Protein AF-A0A6B1GLT2-F1 (afdb_monomer)

Structure (mmCIF, N/CA/C/O backbone):
data_AF-A0A6B1GLT2-F1
#
_entry.id   AF-A0A6B1GLT2-F1
#
loop_
_atom_site.group_PDB
_atom_site.id
_atom_site.type_symbol
_atom_site.label_atom_id
_atom_site.label_alt_id
_atom_site.label_comp_id
_atom_site.label_asym_id
_atom_site.label_entity_id
_atom_site.label_seq_id
_atom_site.pdbx_PDB_ins_code
_atom_site.Cartn_x
_atom_site.Cartn_y
_atom_site.Cartn_z
_atom_site.occupancy
_atom_site.B_iso_or_equiv
_atom_site.auth_seq_id
_atom_site.auth_comp_id
_atom_site.auth_asym_id
_atom_site.auth_atom_id
_atom_site.pdbx_PDB_model_num
ATOM 1 N N . LEU A 1 1 ? -16.394 -5.974 -8.167 1.00 50.16 1 LEU A N 1
ATOM 2 C CA . LEU A 1 1 ? -15.189 -5.139 -7.979 1.00 50.16 1 LEU A CA 1
ATOM 3 C C . LEU A 1 1 ? -15.508 -4.188 -6.832 1.00 50.16 1 LEU A C 1
ATOM 5 O O . LEU A 1 1 ? -16.441 -3.409 -6.977 1.00 50.16 1 LEU A O 1
ATOM 9 N N . TYR A 1 2 ? -14.875 -4.348 -5.670 1.00 45.56 2 TYR A N 1
ATOM 10 C CA . TYR A 1 2 ? -15.115 -3.484 -4.508 1.00 45.56 2 TYR A CA 1
ATOM 11 C C . TYR A 1 2 ? -13.993 -2.444 -4.445 1.00 45.56 2 TYR A C 1
ATOM 13 O O . TYR A 1 2 ? -12.825 -2.821 -4.453 1.00 45.56 2 TYR A O 1
ATOM 21 N N . HIS A 1 3 ? -14.350 -1.160 -4.408 1.00 54.28 3 HIS A N 1
ATOM 22 C CA . HIS A 1 3 ? -13.410 -0.044 -4.277 1.00 54.28 3 HIS A CA 1
ATOM 23 C C . HIS A 1 3 ? -13.636 0.668 -2.943 1.00 54.28 3 HIS A C 1
ATOM 25 O O . HIS A 1 3 ? -14.782 0.883 -2.545 1.00 54.28 3 HIS A O 1
ATOM 31 N N . TYR A 1 4 ? -12.552 1.071 -2.280 1.00 51.62 4 TYR A N 1
ATOM 32 C CA . TYR A 1 4 ? -12.597 1.974 -1.132 1.00 51.62 4 TYR A CA 1
ATOM 33 C C . TYR A 1 4 ? -12.319 3.396 -1.624 1.00 51.62 4 TYR A C 1
ATOM 35 O O . TYR A 1 4 ? -11.234 3.680 -2.128 1.00 51.62 4 TYR A O 1
ATOM 43 N N . ARG A 1 5 ? -13.313 4.284 -1.517 1.00 54.72 5 ARG A N 1
ATOM 44 C CA . ARG A 1 5 ? -13.222 5.676 -1.976 1.00 54.72 5 ARG A CA 1
ATOM 45 C C . ARG A 1 5 ? -13.504 6.603 -0.797 1.00 54.72 5 ARG A C 1
ATOM 47 O O . ARG A 1 5 ? -14.598 6.568 -0.238 1.00 54.72 5 ARG A O 1
ATOM 54 N N . THR A 1 6 ? -12.528 7.421 -0.407 1.00 55.81 6 THR A N 1
ATOM 55 C CA . THR A 1 6 ? -12.724 8.482 0.592 1.00 55.81 6 THR A CA 1
ATOM 56 C C . THR A 1 6 ? -13.098 9.794 -0.100 1.00 55.81 6 THR A C 1
ATOM 58 O O . THR A 1 6 ? -12.803 10.010 -1.277 1.00 55.81 6 THR A O 1
ATOM 61 N N . SER A 1 7 ? -13.730 10.713 0.632 1.00 50.22 7 SER A N 1
ATOM 62 C CA . SER A 1 7 ? -14.091 12.054 0.143 1.00 50.22 7 SER A CA 1
ATOM 63 C C . SER A 1 7 ? -12.882 12.939 -0.215 1.00 50.22 7 SER A C 1
ATOM 65 O O . SER A 1 7 ? -13.063 14.015 -0.779 1.00 50.22 7 SER A O 1
ATOM 67 N N . SER A 1 8 ? -11.655 12.490 0.073 1.00 53.47 8 SER A N 1
ATOM 68 C CA . SER A 1 8 ? -10.396 13.220 -0.120 1.00 53.47 8 SER A CA 1
ATOM 69 C C . SER A 1 8 ? -9.626 12.864 -1.405 1.00 53.47 8 SER A C 1
ATOM 71 O O . SER A 1 8 ? -8.454 13.212 -1.514 1.00 53.47 8 SER A O 1
ATOM 73 N N . GLN A 1 9 ? -10.252 12.187 -2.382 1.00 58.62 9 GLN A N 1
ATOM 74 C CA . GLN A 1 9 ? -9.635 11.740 -3.654 1.00 58.62 9 GLN A CA 1
ATOM 75 C C . GLN A 1 9 ? -8.413 10.808 -3.513 1.00 58.62 9 GLN A C 1
ATOM 77 O O . GLN A 1 9 ? -7.700 10.569 -4.487 1.00 58.62 9 GLN A O 1
ATOM 82 N N . GLN A 1 10 ? -8.148 10.263 -2.325 1.00 63.59 10 GLN A N 1
ATOM 83 C CA . GLN A 1 10 ? -7.120 9.238 -2.156 1.00 63.59 10 GLN A CA 1
ATOM 84 C C . GLN A 1 10 ? -7.760 7.869 -2.342 1.00 63.59 10 GLN A C 1
ATOM 86 O O . GLN A 1 10 ? -8.578 7.429 -1.535 1.00 63.59 10 GLN A O 1
ATOM 91 N N . GLU A 1 11 ? -7.398 7.222 -3.442 1.00 83.12 11 GLU A N 1
ATOM 92 C CA . GLU A 1 11 ? -7.952 5.941 -3.863 1.00 83.12 11 GLU A CA 1
ATOM 93 C C . GLU A 1 11 ? -6.876 4.869 -3.722 1.00 83.12 11 GLU A C 1
ATOM 95 O O . GLU A 1 11 ? -5.748 5.068 -4.161 1.00 83.12 11 GLU A O 1
ATOM 100 N N . VAL A 1 12 ? -7.227 3.756 -3.082 1.00 91.19 12 VAL A N 1
ATOM 101 C CA . VAL A 1 12 ? -6.447 2.516 -3.120 1.00 91.19 12 VAL A CA 1
ATOM 102 C C . VAL A 1 12 ? -7.216 1.560 -4.025 1.00 91.19 12 VAL A C 1
ATOM 104 O O . VAL A 1 12 ? -8.412 1.359 -3.801 1.00 91.19 12 VAL A O 1
ATOM 107 N N . ASP A 1 13 ? -6.552 0.989 -5.036 1.00 92.56 13 ASP A N 1
ATOM 108 C CA . ASP A 1 13 ? -7.208 0.194 -6.088 1.00 92.56 13 ASP A CA 1
ATOM 109 C C . ASP A 1 13 ? -8.075 -0.934 -5.507 1.00 92.56 13 ASP A C 1
ATOM 111 O O . ASP A 1 13 ? -9.232 -1.105 -5.911 1.00 92.56 13 ASP A O 1
ATOM 115 N N . PHE A 1 14 ? -7.533 -1.661 -4.522 1.00 93.56 14 PHE A N 1
ATOM 116 C CA . PHE A 1 14 ? -8.242 -2.713 -3.799 1.00 93.56 14 PHE A CA 1
ATOM 117 C C . PHE A 1 14 ? -7.998 -2.645 -2.297 1.00 93.56 14 PHE A C 1
ATOM 119 O O . PHE A 1 14 ? -6.886 -2.405 -1.825 1.00 93.56 14 PHE A O 1
ATOM 126 N N . VAL A 1 15 ? -9.042 -2.964 -1.541 1.00 94.19 15 VAL A N 1
ATOM 127 C CA . VAL A 1 15 ? -8.970 -3.140 -0.095 1.00 94.19 15 VAL A CA 1
ATOM 128 C C . VAL A 1 15 ? -9.570 -4.494 0.252 1.00 94.19 15 VAL A C 1
ATOM 130 O O . VAL A 1 15 ? -10.679 -4.813 -0.172 1.00 94.19 15 VAL A O 1
ATOM 133 N N . LEU A 1 16 ? -8.820 -5.295 1.003 1.00 94.50 16 LEU A N 1
ATOM 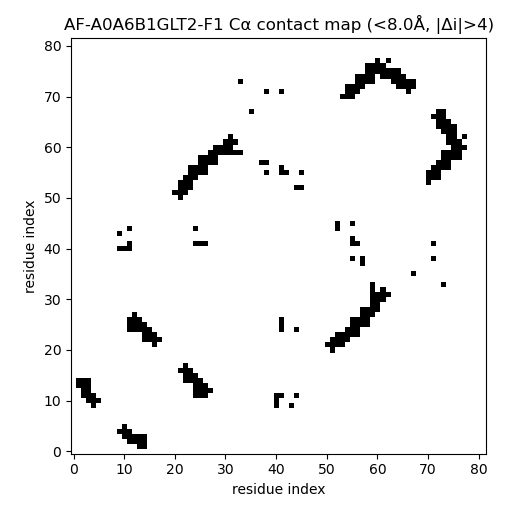134 C CA . LEU A 1 16 ? -9.265 -6.584 1.517 1.00 94.50 16 LEU A CA 1
ATOM 135 C C . LEU A 1 16 ? -9.485 -6.463 3.018 1.00 94.50 16 LEU A C 1
ATOM 137 O O . LEU A 1 16 ? -8.577 -6.051 3.740 1.00 94.50 16 LEU A O 1
ATOM 141 N N . GLU A 1 17 ? -10.662 -6.860 3.482 1.00 96.00 17 GLU A N 1
ATOM 142 C CA . GLU A 1 17 ? -10.951 -7.016 4.902 1.00 96.00 17 GLU A CA 1
ATOM 143 C C . GLU A 1 17 ? -10.892 -8.495 5.273 1.00 96.00 17 GLU A C 1
ATOM 145 O O . GLU A 1 17 ? -11.534 -9.347 4.657 1.00 96.00 17 GLU A O 1
ATOM 150 N N . LEU A 1 18 ? -10.071 -8.807 6.269 1.00 94.25 18 LEU A N 1
ATOM 151 C CA . LEU A 1 18 ? -9.973 -10.137 6.840 1.00 94.25 18 LEU A CA 1
ATOM 152 C C . LEU A 1 18 ? -11.106 -10.352 7.846 1.00 94.25 18 LEU A C 1
ATOM 154 O O . LEU A 1 18 ? -11.637 -9.415 8.431 1.00 94.25 18 LEU A O 1
ATOM 158 N N . HIS A 1 19 ? -11.407 -11.612 8.141 1.00 95.00 19 HIS A N 1
ATOM 159 C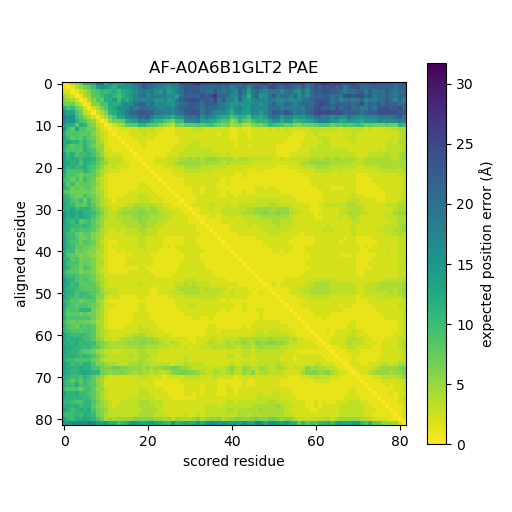 CA . HIS A 1 19 ? -12.437 -12.004 9.113 1.00 95.00 19 HIS A CA 1
ATOM 160 C C . HIS A 1 19 ? -12.226 -11.434 10.531 1.00 95.00 19 HIS A C 1
ATOM 162 O O . HIS A 1 19 ? -13.171 -11.375 11.309 1.00 95.00 19 HIS A O 1
ATOM 168 N N . ASN A 1 20 ? -11.009 -11.001 10.882 1.00 94.94 20 ASN A N 1
ATOM 169 C CA . ASN A 1 20 ? -10.707 -10.324 12.150 1.00 94.94 20 ASN A CA 1
ATOM 170 C C . ASN A 1 20 ? -10.759 -8.781 12.064 1.00 94.94 20 ASN A C 1
ATOM 172 O O . ASN A 1 20 ? -10.274 -8.110 12.973 1.00 94.94 20 ASN A O 1
ATOM 176 N N . GLY A 1 21 ? -11.287 -8.214 10.975 1.00 93.88 21 GLY A N 1
ATOM 177 C CA . GLY A 1 21 ? -11.401 -6.769 10.750 1.00 93.88 21 GLY A CA 1
ATOM 178 C C . GLY A 1 21 ? -10.088 -6.071 10.378 1.00 93.88 21 GLY A C 1
ATOM 179 O O . GLY A 1 21 ? -10.040 -4.841 10.313 1.00 93.88 21 GLY A O 1
ATOM 180 N N . GLN A 1 22 ? -9.007 -6.829 10.159 1.00 97.50 22 GLN A N 1
ATOM 181 C CA . GLN A 1 22 ? -7.766 -6.277 9.625 1.00 97.50 22 GLN A CA 1
ATOM 182 C C . GLN A 1 22 ? -7.892 -5.992 8.130 1.00 97.50 22 GLN A C 1
ATOM 184 O O . GLN A 1 22 ? -8.527 -6.739 7.391 1.00 97.50 22 GLN A O 1
ATOM 189 N N . ILE A 1 23 ? -7.209 -4.949 7.681 1.00 96.25 23 ILE A N 1
ATOM 190 C CA . ILE A 1 23 ? -7.303 -4.406 6.336 1.00 96.25 23 ILE A CA 1
ATOM 191 C C . ILE A 1 23 ? -5.964 -4.534 5.611 1.00 96.25 23 ILE A C 1
ATOM 193 O O . ILE A 1 23 ? -4.913 -4.190 6.156 1.00 96.25 23 ILE A O 1
ATOM 197 N N . ILE A 1 24 ? -6.005 -4.996 4.365 1.00 97.38 24 ILE A N 1
ATOM 198 C CA . ILE A 1 24 ? -4.872 -4.993 3.436 1.00 97.38 24 ILE A CA 1
ATOM 199 C C . ILE A 1 24 ? -5.206 -4.062 2.272 1.00 97.38 24 ILE A C 1
ATOM 201 O O . ILE A 1 24 ? -6.249 -4.218 1.641 1.00 97.38 24 ILE A O 1
ATOM 205 N N . GLY A 1 25 ? -4.322 -3.108 1.983 1.00 96.94 25 GLY A N 1
ATOM 206 C CA . GLY A 1 25 ? -4.428 -2.244 0.806 1.00 96.94 25 GLY A CA 1
ATOM 207 C C . GLY A 1 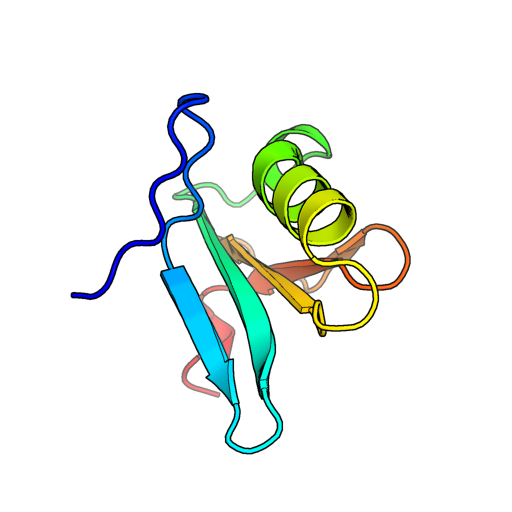25 ? -3.572 -2.763 -0.346 1.00 96.94 25 GLY A C 1
ATOM 208 O O . GLY A 1 25 ? -2.454 -3.230 -0.120 1.00 96.94 25 GLY A O 1
ATOM 209 N N . ILE A 1 26 ? -4.069 -2.670 -1.577 1.00 97.19 26 ILE A N 1
ATOM 210 C CA . ILE A 1 26 ? -3.333 -3.071 -2.777 1.00 97.19 26 ILE A CA 1
ATOM 211 C C . ILE A 1 26 ? -3.443 -1.978 -3.837 1.00 97.19 26 ILE A C 1
ATOM 213 O O . ILE A 1 26 ? -4.531 -1.501 -4.147 1.00 97.19 26 ILE A O 1
ATOM 217 N N . GLU A 1 27 ? -2.300 -1.632 -4.410 1.00 96.44 27 GLU A N 1
ATOM 218 C CA . GLU A 1 27 ? -2.126 -0.768 -5.575 1.00 96.44 27 GLU A CA 1
ATOM 219 C C . GLU A 1 27 ? -1.517 -1.590 -6.713 1.00 96.44 27 GLU A C 1
ATOM 221 O O . GLU A 1 27 ? -0.672 -2.457 -6.474 1.00 96.44 27 GLU A O 1
ATOM 226 N N . VAL A 1 28 ? -1.893 -1.305 -7.956 1.00 95.75 28 VAL A N 1
ATOM 227 C CA . VAL A 1 28 ? -1.344 -1.972 -9.141 1.00 95.75 28 VAL A CA 1
ATOM 228 C C . VAL A 1 28 ? -0.674 -0.946 -10.043 1.00 95.75 28 VAL A C 1
ATOM 230 O O . VAL A 1 28 ? -1.249 0.083 -10.397 1.00 95.75 28 VAL A O 1
ATOM 233 N N . LYS A 1 29 ? 0.568 -1.218 -10.448 1.00 95.25 29 LYS A N 1
ATOM 234 C CA . LYS A 1 29 ? 1.347 -0.342 -11.328 1.00 95.25 29 LYS A CA 1
ATOM 235 C C . LYS A 1 29 ? 1.913 -1.122 -12.510 1.00 95.25 29 LYS A C 1
ATOM 237 O O . LYS A 1 29 ? 2.577 -2.141 -12.351 1.00 95.25 29 LYS A O 1
ATOM 242 N N . SER A 1 30 ? 1.729 -0.584 -13.714 1.00 95.62 30 SER A N 1
ATOM 243 C CA . SER A 1 30 ? 2.291 -1.139 -14.958 1.00 95.62 30 SER A CA 1
ATOM 244 C C . SER A 1 30 ? 3.735 -0.672 -15.203 1.00 95.62 30 SER A C 1
ATOM 246 O O . SER A 1 30 ? 4.094 -0.252 -16.298 1.00 95.62 30 SER A O 1
ATOM 248 N N . THR A 1 31 ? 4.564 -0.677 -14.159 1.00 95.38 31 THR A N 1
ATOM 249 C CA . THR A 1 31 ? 5.993 -0.326 -14.213 1.00 95.38 31 THR A CA 1
ATOM 250 C C . THR A 1 31 ? 6.788 -1.321 -13.379 1.00 95.38 31 THR A C 1
ATOM 252 O O . THR A 1 31 ? 6.273 -1.869 -12.409 1.00 95.38 31 THR A O 1
ATOM 255 N N . SER A 1 32 ? 8.052 -1.547 -13.731 1.00 95.19 32 SER A N 1
ATOM 256 C CA . SER A 1 32 ? 8.982 -2.377 -12.956 1.00 95.19 32 SER A CA 1
ATOM 257 C C . SER A 1 32 ? 9.797 -1.583 -11.934 1.00 95.19 32 SER A C 1
ATOM 259 O O . SER A 1 32 ? 10.487 -2.167 -11.099 1.00 95.19 32 SER A O 1
ATOM 261 N N . ARG A 1 33 ? 9.745 -0.247 -12.000 1.00 94.31 33 ARG A N 1
ATOM 262 C CA . ARG A 1 33 ? 10.453 0.655 -11.087 1.00 94.31 33 ARG A CA 1
ATOM 263 C C . ARG A 1 33 ? 9.448 1.309 -10.154 1.00 94.31 33 ARG A C 1
ATOM 265 O O . ARG A 1 33 ? 8.693 2.177 -10.585 1.00 94.31 33 ARG A O 1
ATOM 272 N N . ILE A 1 34 ? 9.479 0.889 -8.895 1.00 95.88 34 ILE A N 1
ATOM 273 C CA . ILE A 1 34 ? 8.653 1.438 -7.822 1.00 95.88 34 ILE A CA 1
ATOM 274 C C . ILE A 1 34 ? 9.464 2.444 -7.006 1.00 95.88 34 ILE A C 1
ATOM 276 O O . ILE A 1 34 ? 10.648 2.246 -6.733 1.00 95.88 34 ILE A O 1
ATOM 280 N N . SER A 1 35 ? 8.815 3.539 -6.629 1.00 94.62 35 SER A N 1
ATOM 281 C CA . SER A 1 35 ? 9.353 4.613 -5.804 1.00 94.62 35 SER A CA 1
ATOM 282 C C . SER A 1 35 ? 8.505 4.810 -4.548 1.00 94.62 35 SER A C 1
ATOM 284 O O . SER A 1 35 ? 7.381 4.325 -4.447 1.00 94.62 35 SER A O 1
ATOM 286 N N . SER A 1 36 ? 9.004 5.595 -3.594 1.00 92.88 36 SER A N 1
ATOM 287 C CA . SER A 1 36 ? 8.253 5.952 -2.381 1.00 92.88 36 SER A CA 1
ATOM 288 C C . SER A 1 36 ? 6.905 6.629 -2.666 1.00 92.88 36 SER A C 1
ATOM 290 O O . SER A 1 36 ? 5.980 6.521 -1.865 1.00 92.88 36 SER A O 1
ATOM 292 N N . ARG A 1 37 ? 6.762 7.311 -3.812 1.00 94.62 37 ARG A N 1
ATOM 293 C CA . ARG A 1 37 ? 5.514 7.986 -4.202 1.00 94.62 37 ARG A CA 1
ATOM 294 C C . ARG A 1 37 ? 4.389 7.005 -4.508 1.00 94.62 37 ARG A C 1
ATOM 296 O O . ARG A 1 37 ? 3.236 7.341 -4.262 1.00 94.62 37 ARG A O 1
ATOM 303 N N . ASP A 1 38 ? 4.725 5.811 -4.983 1.00 95.44 38 ASP A N 1
ATOM 304 C CA . ASP A 1 38 ? 3.754 4.771 -5.327 1.00 95.44 38 ASP A CA 1
ATOM 305 C C . ASP A 1 38 ? 3.084 4.167 -4.082 1.00 95.44 38 ASP A C 1
ATOM 307 O O . ASP A 1 38 ? 2.044 3.529 -4.183 1.00 95.44 38 ASP A O 1
ATOM 311 N N . PHE A 1 39 ? 3.638 4.426 -2.893 1.00 96.38 39 PHE A N 1
ATOM 312 C CA . PHE A 1 39 ? 3.089 3.995 -1.609 1.00 96.38 39 PHE A CA 1
ATOM 313 C C . PHE A 1 39 ? 2.218 5.051 -0.916 1.00 96.38 39 PHE A C 1
ATOM 315 O O . PHE A 1 39 ? 1.685 4.783 0.157 1.00 96.38 39 PHE A O 1
ATOM 322 N N . ARG A 1 40 ? 2.064 6.257 -1.479 1.00 95.00 40 ARG A N 1
ATOM 323 C CA . ARG A 1 40 ? 1.434 7.397 -0.783 1.00 95.00 40 ARG A CA 1
ATOM 324 C C . ARG A 1 40 ? -0.010 7.124 -0.349 1.00 95.00 40 ARG A C 1
ATOM 326 O O . ARG A 1 40 ? -0.394 7.481 0.765 1.00 95.00 40 ARG A O 1
ATOM 333 N N . ASN A 1 41 ? -0.801 6.489 -1.209 1.00 94.06 41 ASN A N 1
ATOM 334 C CA . ASN A 1 41 ? -2.189 6.152 -0.892 1.00 94.06 41 ASN A CA 1
ATOM 335 C C . ASN A 1 41 ? -2.255 5.080 0.201 1.00 94.06 41 ASN A C 1
ATOM 337 O O . ASN A 1 41 ? -3.027 5.220 1.145 1.00 94.06 41 ASN A O 1
ATOM 341 N N . LEU A 1 42 ? -1.375 4.074 0.142 1.00 96.00 42 LEU A N 1
ATOM 342 C CA . LEU A 1 42 ? -1.268 3.027 1.162 1.00 96.00 42 LEU A CA 1
ATOM 343 C C . LEU A 1 42 ? -0.807 3.575 2.517 1.00 96.00 42 LEU A C 1
ATOM 345 O O . LEU A 1 42 ? -1.369 3.189 3.532 1.00 96.00 42 LEU A O 1
ATOM 349 N N . GLN A 1 43 ? 0.148 4.509 2.545 1.00 95.94 43 GLN A N 1
ATOM 350 C CA . GLN A 1 43 ? 0.547 5.215 3.773 1.00 95.94 43 GLN A CA 1
ATOM 351 C C . GLN A 1 43 ? -0.609 6.030 4.350 1.00 95.94 43 GLN A C 1
ATOM 353 O O . GLN A 1 43 ? -0.797 6.093 5.560 1.00 95.94 43 GLN A O 1
ATOM 358 N N . THR A 1 44 ? -1.404 6.664 3.487 1.00 94.50 44 THR A N 1
ATOM 359 C CA . THR A 1 44 ? -2.572 7.414 3.954 1.00 94.50 44 THR A CA 1
ATOM 360 C C . THR A 1 44 ? -3.626 6.470 4.528 1.00 94.50 44 THR A C 1
ATOM 362 O O . THR A 1 44 ? -4.161 6.735 5.601 1.00 94.50 44 THR A O 1
ATOM 365 N N . LEU A 1 45 ? -3.881 5.337 3.867 1.00 94.00 45 LEU A N 1
ATOM 366 C CA . LEU A 1 45 ? -4.759 4.296 4.392 1.00 94.00 45 LEU A CA 1
ATOM 367 C C . LEU A 1 45 ? -4.253 3.782 5.747 1.00 94.00 45 LEU A C 1
ATOM 369 O O . LEU A 1 45 ? -5.028 3.743 6.697 1.00 94.00 45 LEU A O 1
ATOM 373 N N . GLU A 1 46 ? -2.960 3.463 5.848 1.00 95.81 46 GLU A N 1
ATOM 374 C CA . GLU A 1 46 ? -2.290 3.052 7.085 1.00 95.81 46 GLU A CA 1
ATOM 375 C C . GLU A 1 46 ? -2.520 4.055 8.222 1.00 95.81 46 GLU A C 1
ATOM 377 O O . GLU A 1 46 ? -2.933 3.661 9.313 1.00 95.81 46 GLU A O 1
ATOM 382 N N . ASN A 1 47 ? -2.321 5.347 7.956 1.00 95.00 47 ASN A N 1
ATOM 383 C CA . ASN A 1 47 ? -2.514 6.411 8.942 1.00 95.00 47 ASN A CA 1
ATOM 384 C C . ASN A 1 47 ? -3.983 6.577 9.356 1.00 95.00 47 ASN A C 1
ATOM 386 O O . ASN A 1 47 ? -4.262 6.845 10.521 1.00 95.00 47 ASN A O 1
ATOM 390 N N . ASN A 1 48 ? -4.923 6.405 8.424 1.00 93.69 48 ASN A N 1
ATOM 391 C CA . ASN A 1 48 ? -6.347 6.614 8.687 1.00 93.69 48 ASN A CA 1
ATOM 392 C C . ASN A 1 48 ? -6.974 5.494 9.527 1.00 93.69 48 ASN A C 1
ATOM 394 O O . ASN A 1 48 ? -7.893 5.758 10.300 1.00 93.69 48 ASN A O 1
ATOM 398 N N . ILE A 1 49 ? -6.516 4.248 9.365 1.00 92.69 49 ILE A N 1
ATOM 399 C CA . ILE A 1 49 ? -7.127 3.082 10.032 1.00 92.69 49 ILE A CA 1
ATOM 400 C C . ILE A 1 49 ? -6.229 2.444 11.104 1.00 92.69 49 ILE A C 1
ATOM 402 O O . ILE A 1 49 ? -6.668 1.537 11.814 1.00 92.69 49 ILE A O 1
ATOM 406 N N . GLY A 1 50 ? -4.982 2.906 11.228 1.00 95.25 50 GLY A N 1
ATOM 407 C CA . GLY A 1 50 ? -4.071 2.592 12.325 1.00 95.25 50 GLY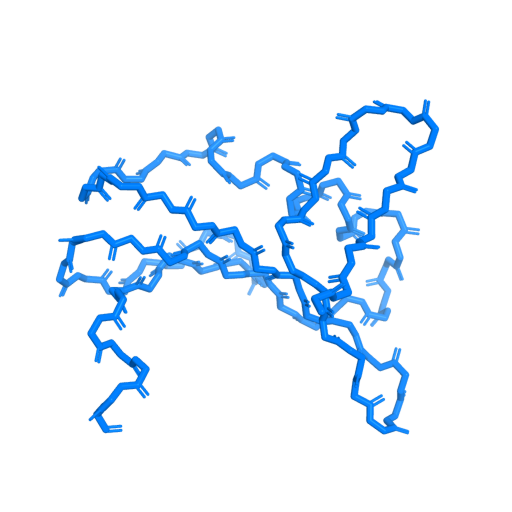 A CA 1
ATOM 408 C C . GLY A 1 50 ? -3.791 1.098 12.491 1.00 95.25 50 GLY A C 1
ATOM 409 O O . GLY A 1 50 ? -3.222 0.442 11.616 1.00 95.25 50 GLY A O 1
ATOM 410 N N . GLU A 1 51 ? -4.167 0.551 13.645 1.00 96.38 51 GLU A N 1
ATOM 411 C CA . GLU A 1 51 ? -3.913 -0.850 14.011 1.00 96.38 51 GLU A CA 1
ATOM 412 C C . GLU A 1 51 ? -4.684 -1.854 13.149 1.00 96.38 51 GLU A C 1
ATOM 414 O O . GLU A 1 51 ? -4.249 -2.996 12.987 1.00 96.38 51 GLU A O 1
ATOM 419 N N . LYS A 1 52 ? -5.798 -1.431 12.535 1.00 96.50 52 LYS A N 1
ATOM 420 C CA . LYS A 1 52 ? -6.519 -2.281 11.582 1.00 96.50 52 LYS A CA 1
ATOM 421 C C . LYS A 1 52 ? -5.713 -2.504 10.309 1.00 96.50 52 LYS A C 1
ATOM 423 O O . LYS A 1 52 ? -5.920 -3.515 9.646 1.00 96.50 52 LYS A O 1
ATOM 428 N N . PHE A 1 53 ? -4.789 -1.610 9.958 1.00 97.38 53 PHE A N 1
ATOM 429 C CA . PHE A 1 53 ? -3.945 -1.789 8.784 1.00 97.38 53 PHE A CA 1
ATOM 430 C C . PHE A 1 53 ? -2.948 -2.923 9.017 1.00 97.38 53 PHE A C 1
ATOM 432 O O . PHE A 1 53 ? -2.093 -2.859 9.899 1.00 97.38 53 PHE A O 1
ATOM 439 N N . LYS A 1 54 ? -3.033 -3.971 8.207 1.00 97.94 54 LYS A N 1
ATOM 440 C CA . LYS A 1 54 ? -2.118 -5.105 8.289 1.00 97.94 54 LYS A CA 1
ATOM 441 C C . LYS A 1 54 ? -0.927 -4.913 7.365 1.00 97.94 54 LYS A C 1
ATOM 443 O O . LYS A 1 54 ? 0.200 -4.892 7.846 1.00 97.94 54 LYS A O 1
ATOM 448 N N . TYR A 1 55 ? -1.189 -4.746 6.069 1.00 98.06 55 TYR A N 1
ATOM 449 C CA . TYR A 1 55 ? -0.164 -4.578 5.039 1.00 98.06 55 TYR A CA 1
ATOM 450 C C . TYR A 1 55 ? -0.652 -3.721 3.873 1.00 98.06 55 TYR A C 1
ATOM 452 O O . TYR A 1 55 ? -1.846 -3.673 3.576 1.00 98.06 55 TYR A O 1
ATOM 460 N N . GLY A 1 56 ? 0.298 -3.100 3.176 1.00 97.88 56 GLY A N 1
ATOM 461 C CA . GLY A 1 56 ? 0.078 -2.459 1.884 1.00 97.88 56 GLY A CA 1
ATOM 462 C C . GLY A 1 56 ? 0.966 -3.070 0.811 1.00 97.88 56 GLY A C 1
ATOM 463 O O . GLY A 1 56 ? 2.177 -3.176 1.004 1.00 97.88 56 GLY A O 1
ATOM 464 N N . PHE A 1 57 ? 0.383 -3.434 -0.326 1.00 98.12 57 PHE A N 1
ATOM 465 C CA . PHE A 1 57 ? 1.102 -4.035 -1.444 1.00 98.12 57 PHE A CA 1
ATOM 466 C C . PHE A 1 57 ? 1.019 -3.168 -2.698 1.00 98.12 57 PHE A C 1
ATOM 468 O O . PHE A 1 57 ? -0.062 -2.764 -3.104 1.00 98.12 57 PHE A O 1
ATOM 475 N N . VAL A 1 58 ? 2.156 -2.936 -3.348 1.00 98.00 58 VAL A N 1
ATOM 476 C CA . VAL A 1 58 ? 2.226 -2.410 -4.714 1.00 98.00 58 VAL A CA 1
ATOM 477 C C . VAL A 1 58 ? 2.599 -3.559 -5.643 1.00 98.00 58 VAL A C 1
ATOM 479 O O . VAL A 1 58 ? 3.751 -4.002 -5.673 1.00 98.00 58 VAL A O 1
ATOM 482 N N . LEU A 1 59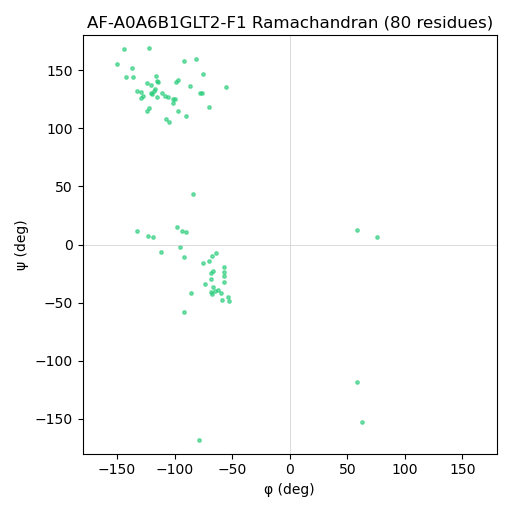 ? 1.624 -4.053 -6.400 1.00 98.00 59 LEU A N 1
ATOM 483 C CA . LEU A 1 59 ? 1.849 -5.036 -7.452 1.00 98.00 59 LEU A CA 1
ATOM 484 C C . LEU A 1 59 ? 2.451 -4.349 -8.675 1.00 98.00 59 LEU A C 1
ATOM 486 O O . LEU A 1 59 ? 1.955 -3.317 -9.127 1.00 98.00 59 LEU A O 1
ATOM 490 N N . ASN A 1 60 ? 3.532 -4.912 -9.203 1.00 97.62 60 ASN A N 1
ATOM 491 C CA . ASN A 1 60 ? 4.315 -4.280 -10.260 1.00 97.62 60 ASN A CA 1
ATOM 492 C C . ASN A 1 60 ? 4.866 -5.294 -11.271 1.00 97.62 60 ASN A C 1
ATOM 494 O O . ASN A 1 60 ? 4.844 -6.500 -11.035 1.00 97.62 60 ASN A O 1
ATOM 498 N N . THR A 1 61 ? 5.383 -4.818 -12.404 1.00 97.44 61 THR A N 1
ATOM 499 C CA . THR A 1 61 ? 5.891 -5.685 -13.487 1.00 97.44 61 THR A CA 1
ATOM 500 C C . THR A 1 61 ? 7.381 -6.023 -13.355 1.00 97.44 61 THR A C 1
ATOM 502 O O . THR A 1 61 ? 7.999 -6.510 -14.300 1.00 97.44 61 THR A O 1
ATOM 505 N N . GLY A 1 62 ? 7.994 -5.709 -12.214 1.00 95.50 6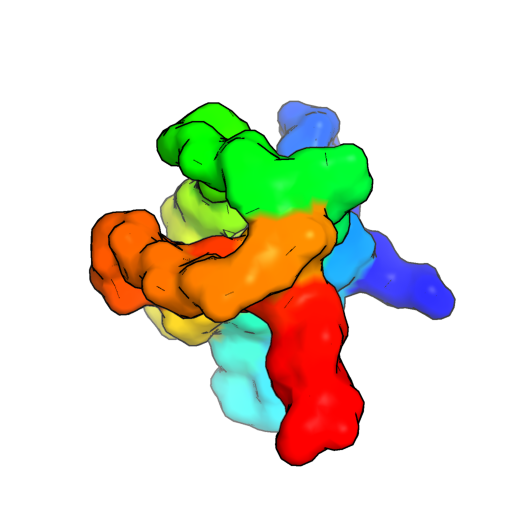2 GLY A N 1
ATOM 506 C CA . GLY A 1 62 ? 9.364 -6.077 -11.881 1.00 95.50 62 GLY A CA 1
ATOM 507 C C . GLY A 1 62 ? 9.476 -7.530 -11.424 1.00 95.50 62 GLY A C 1
ATOM 508 O O . GLY A 1 62 ? 8.556 -8.329 -11.562 1.00 95.50 62 GLY A O 1
ATOM 509 N N . ASN A 1 63 ? 10.634 -7.877 -10.869 1.00 95.75 63 ASN A N 1
ATOM 510 C CA . ASN A 1 63 ? 10.977 -9.247 -10.473 1.00 95.75 63 ASN A CA 1
ATOM 511 C C . ASN A 1 63 ? 11.576 -9.342 -9.062 1.00 95.75 63 ASN A C 1
ATOM 513 O O . ASN A 1 63 ? 12.124 -10.376 -8.691 1.00 95.75 63 ASN A O 1
ATOM 517 N N . ARG A 1 64 ? 11.506 -8.261 -8.278 1.00 94.50 64 ARG A N 1
ATOM 518 C CA . ARG A 1 64 ? 12.025 -8.212 -6.910 1.00 94.50 64 ARG A CA 1
ATOM 519 C C . ARG A 1 64 ? 10.939 -7.804 -5.936 1.00 94.50 64 ARG A C 1
ATOM 521 O O . ARG A 1 64 ? 10.184 -6.868 -6.197 1.00 94.50 64 ARG A O 1
ATOM 528 N N . VAL A 1 65 ? 10.932 -8.477 -4.793 1.00 96.25 65 VAL A N 1
ATOM 529 C CA . VAL A 1 65 ? 10.222 -8.014 -3.605 1.00 96.25 65 VAL A CA 1
ATOM 530 C C . VAL A 1 65 ? 11.052 -6.914 -2.955 1.00 96.25 65 VAL A C 1
ATOM 532 O O . VAL A 1 65 ? 12.252 -7.082 -2.743 1.00 96.25 65 VAL A O 1
ATOM 535 N N . VAL A 1 66 ? 10.421 -5.784 -2.652 1.00 95.19 66 VAL A N 1
ATOM 536 C CA . VAL A 1 66 ? 11.062 -4.666 -1.950 1.00 95.19 66 VAL A CA 1
ATOM 537 C C . VAL A 1 66 ? 10.178 -4.261 -0.786 1.00 95.19 66 VAL A C 1
ATOM 539 O O . VAL A 1 66 ? 9.000 -3.981 -0.980 1.00 95.19 66 VAL A O 1
ATOM 542 N N . GLN A 1 67 ? 10.740 -4.215 0.418 1.00 96.25 67 GLN A N 1
ATOM 543 C CA . GLN A 1 67 ? 10.049 -3.684 1.587 1.00 96.25 67 GLN A CA 1
ATOM 544 C C . GLN A 1 67 ? 10.247 -2.167 1.666 1.00 96.25 67 GLN A C 1
ATOM 546 O O . GLN A 1 67 ? 11.351 -1.659 1.468 1.00 96.25 67 GLN A O 1
ATOM 551 N N . PHE A 1 68 ? 9.169 -1.450 1.963 1.00 94.81 68 PHE A N 1
ATOM 552 C CA . PHE A 1 68 ? 9.154 -0.016 2.197 1.00 94.81 68 PHE A CA 1
ATOM 553 C C . PHE A 1 68 ? 8.547 0.255 3.581 1.00 94.81 68 PHE A C 1
ATOM 555 O 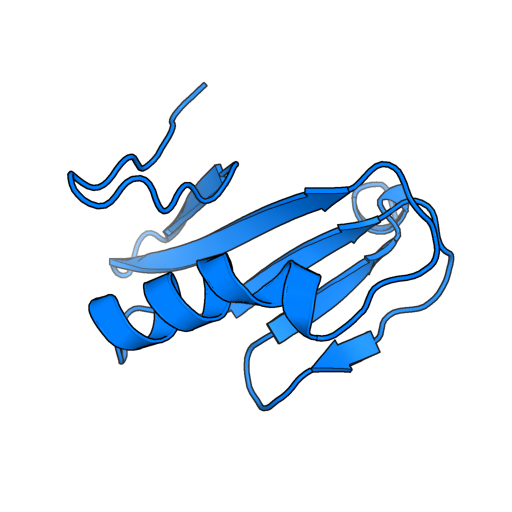O . PHE A 1 68 ? 7.378 -0.019 3.831 1.00 94.81 68 PHE A O 1
ATOM 562 N N . GLY A 1 69 ? 9.338 0.787 4.512 1.00 90.56 69 GLY A N 1
ATOM 563 C CA . GLY A 1 69 ? 8.892 0.927 5.902 1.00 90.56 69 GLY A CA 1
ATOM 564 C C . GLY A 1 69 ? 8.604 -0.428 6.561 1.00 90.56 69 GLY A C 1
ATOM 565 O O . GLY A 1 69 ? 9.199 -1.443 6.205 1.00 90.56 69 GLY A O 1
ATOM 566 N N . SER A 1 70 ? 7.708 -0.451 7.548 1.00 91.44 70 SER A N 1
ATOM 567 C CA . SER A 1 70 ? 7.426 -1.659 8.336 1.00 91.44 70 SER A CA 1
ATOM 568 C C . SER A 1 70 ? 6.383 -2.574 7.689 1.00 91.44 70 SER A C 1
ATOM 570 O O . SER A 1 70 ? 6.564 -3.789 7.691 1.00 91.44 70 SER A O 1
ATOM 572 N N . ARG A 1 71 ? 5.306 -2.004 7.129 1.00 97.19 71 ARG A N 1
ATOM 573 C CA . ARG A 1 71 ? 4.116 -2.743 6.663 1.00 97.19 71 ARG A CA 1
ATOM 574 C C . ARG A 1 71 ? 3.831 -2.618 5.163 1.00 97.19 71 ARG A C 1
ATOM 576 O O . ARG A 1 71 ? 2.787 -3.093 4.715 1.00 97.19 71 ARG A O 1
ATOM 583 N N . LEU A 1 72 ? 4.711 -1.993 4.378 1.00 98.19 72 LEU A N 1
ATOM 584 C CA . LEU A 1 72 ? 4.485 -1.776 2.946 1.00 98.19 72 LEU A CA 1
ATOM 585 C C . LEU A 1 72 ? 5.496 -2.544 2.096 1.00 98.19 72 LEU A C 1
ATOM 587 O O . LEU A 1 72 ? 6.680 -2.623 2.420 1.00 98.19 72 LEU A O 1
ATOM 591 N N . TYR A 1 73 ? 5.024 -3.111 0.991 1.00 98.12 73 TYR A N 1
ATOM 592 C CA . TYR A 1 73 ? 5.826 -3.965 0.126 1.00 98.12 73 TYR A CA 1
ATOM 593 C C . TYR A 1 73 ? 5.493 -3.728 -1.340 1.00 98.12 73 TYR A C 1
ATOM 595 O O . TYR A 1 73 ? 4.346 -3.530 -1.720 1.00 98.12 73 TYR A O 1
ATOM 603 N N . SER A 1 74 ? 6.508 -3.803 -2.182 1.00 97.81 74 SER A N 1
ATOM 604 C CA . SER A 1 74 ? 6.390 -3.886 -3.630 1.00 97.81 74 SER A CA 1
ATOM 605 C C . SER A 1 74 ? 6.610 -5.339 -4.029 1.00 97.81 74 SER A C 1
ATOM 607 O O . SER A 1 74 ? 7.669 -5.892 -3.729 1.00 97.81 74 SER A O 1
ATOM 609 N N . LEU A 1 75 ? 5.631 -5.951 -4.694 1.00 97.75 75 LEU A N 1
ATOM 610 C CA . LEU A 1 75 ? 5.659 -7.356 -5.102 1.00 97.75 75 LEU A CA 1
ATOM 611 C C . LEU A 1 75 ? 5.535 -7.484 -6.627 1.00 97.75 75 LEU A C 1
ATOM 613 O O . LEU A 1 75 ? 4.682 -6.821 -7.223 1.00 97.75 75 LEU A O 1
ATOM 617 N N . PRO A 1 76 ? 6.324 -8.357 -7.276 1.00 97.31 76 PRO A N 1
ATOM 618 C CA . PRO A 1 76 ? 6.076 -8.744 -8.660 1.00 97.31 76 PRO A CA 1
ATOM 619 C C . PRO A 1 76 ? 4.657 -9.284 -8.821 1.00 97.31 76 PRO A C 1
ATOM 621 O O . PRO A 1 76 ? 4.239 -10.131 -8.032 1.00 97.31 76 PRO A O 1
ATOM 624 N N . LEU A 1 77 ? 3.946 -8.873 -9.870 1.00 95.50 77 LEU A N 1
ATOM 625 C CA . LEU A 1 77 ? 2.615 -9.394 -10.195 1.00 95.50 77 LEU A CA 1
ATOM 626 C C . LEU A 1 77 ? 2.634 -10.921 -10.370 1.00 95.50 77 LEU A C 1
ATOM 628 O O . LEU A 1 77 ? 1.679 -11.602 -10.014 1.00 95.50 77 LEU A O 1
ATOM 632 N N . ALA A 1 78 ? 3.755 -11.463 -10.855 1.00 94.56 78 ALA A N 1
ATOM 633 C CA . ALA A 1 78 ? 3.984 -12.901 -10.970 1.00 94.56 78 ALA A CA 1
ATOM 634 C C . ALA A 1 78 ? 3.856 -13.659 -9.632 1.00 94.56 78 ALA A C 1
ATOM 636 O O . ALA A 1 78 ? 3.537 -14.842 -9.648 1.00 94.56 78 ALA A O 1
ATOM 637 N N . SER A 1 79 ? 4.034 -12.988 -8.486 1.00 93.81 79 SER A N 1
ATOM 638 C CA . SER A 1 79 ? 3.906 -13.602 -7.151 1.00 93.81 79 SER A CA 1
ATOM 639 C C . SER A 1 79 ? 2.474 -14.030 -6.810 1.00 93.81 79 SER A C 1
ATOM 641 O O . SER A 1 79 ? 2.265 -14.681 -5.796 1.00 93.81 79 SER A O 1
ATOM 643 N N . LEU A 1 80 ? 1.475 -13.647 -7.614 1.00 91.81 80 LEU A N 1
ATOM 644 C CA . LEU A 1 80 ? 0.094 -14.106 -7.432 1.00 91.81 80 LEU A CA 1
ATOM 645 C C . LEU A 1 80 ? -0.131 -15.554 -7.894 1.00 91.81 80 LEU A C 1
ATOM 647 O O . LEU A 1 80 ? -1.159 -16.137 -7.562 1.00 91.81 80 LEU A O 1
ATOM 651 N N . TRP A 1 81 ? 0.795 -16.113 -8.676 1.00 92.94 81 TRP A N 1
ATOM 652 C CA . TRP A 1 81 ? 0.636 -17.407 -9.351 1.00 92.94 81 TRP A CA 1
ATOM 653 C C . TRP A 1 81 ? 1.729 -18.419 -8.998 1.00 92.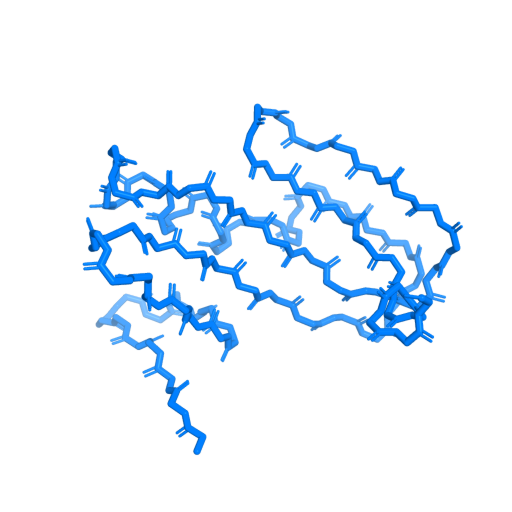94 81 TRP A C 1
ATOM 655 O O . TRP A 1 81 ? 1.824 -19.460 -9.646 1.00 92.94 81 TRP A O 1
ATOM 665 N N . SER A 1 82 ? 2.583 -18.085 -8.032 1.00 71.19 82 SER A N 1
ATOM 666 C CA . SER A 1 82 ? 3.653 -18.952 -7.532 1.00 71.19 82 SER A CA 1
ATOM 667 C C . SER A 1 82 ? 3.174 -19.873 -6.424 1.00 71.19 82 SER A C 1
ATOM 669 O O . SER A 1 82 ? 2.438 -19.356 -5.553 1.00 71.19 82 SER A O 1
#

Secondary structure (DSSP, 8-state):
---EE-TTS-EESEEEE-TTS-EEEEEE-S-S---GGGGHHHHHHHHHHGGGEEEEEEEESSS--EEETTTEEEEEGGGG--

Radius of gyration: 12.29 Å; Cα contacts (8 Å, |Δi|>4): 149; chains: 1; bounding box: 27×32×29 Å

Foldseek 3Di:
DDWDDDPPRLTFRDWDADPVRAIETEAEDAAQDDDPVSCVSVVVVCVVPPPSYQAYEYEYCHDDWDDDPDHYIYDHVCVVPD

Sequence (82 aa):
LYHYRTSSQQEVDFVLELHNGQIIGIEVKSTSRISSRDFRNLQTLENNIGEKFKYGFVLNTGNRVVQFGSRLYSLPLASLWS

Mean predicted aligned error: 4.84 Å

Nearest PDB structures (foldseek):
  5gkh-assembly1_B  TM=6.220E-01  e=7.628E-0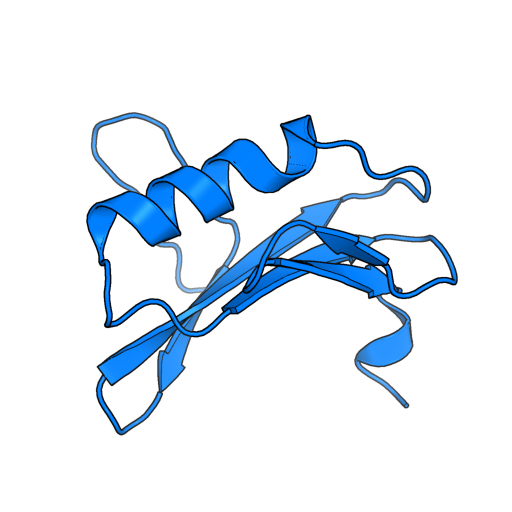3  Thermococcus kodakarensis KOD1
  2vld-assembly1_B  TM=6.874E-01  e=4.927E-02  Pyrococcus abyssi
  6wxx-assembly2_C  TM=4.824E-01  e=1.096E-01  Treponema succinifaciens DSM 2489
  6ntv-assembly3_C  TM=4.362E-01  e=3.402E-01  Severe fever with thrombocytopenia syndrome virus
  7zay-assembly1_B  TM=4.317E-01  e=5.585E+00  Homo sapiens

pLDDT: mean 89.95, std 13.99, range [45.56, 98.19]

Solvent-accessible surface area (backbone atoms only — not comparable to full-atom values): 4810 Å² total; per-residue (Å²): 139,70,70,54,77,53,99,79,80,54,60,42,67,32,63,46,74,45,100,86,66,33,32,34,38,34,40,79,43,100,42,58,78,86,56,79,73,79,43,48,46,45,52,50,51,36,67,75,52,44,87,36,41,63,39,27,38,35,34,20,68,37,87,58,78,43,78,47,83,94,49,31,35,35,37,25,54,69,66,80,78,110